Protein AF-R7SFI8-F1 (afdb_monomer_lite)

InterPro domains:
  IPR008906 HAT, C-terminal dimerisation domain [PF05699] (1-51)
  IPR012337 Ribonuclease H-like superfamily [SSF53098] (1-53)

S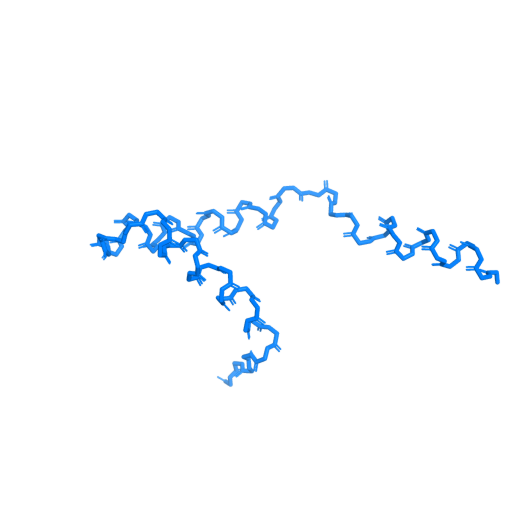equence (61 aa):
YPTLSRIALDILPIQASSVPCERLFSAAKEIATDKRARLSLVRFEQLQMLKHAWKPEVIDF

Organism: Coniophora puteana (strain RWD-64-598) (NCBI:txid741705)

pLDDT: mean 83.21, std 8.42, range [54.56, 93.56]

Foldseek 3Di:
DVVVVVVCVVPVPPDPDCVVVVVLVVVLCCCPPVVVVPDDPVVSVVVSVVCVVCVVVDDDD

Secondary structure (DSSP, 8-state):
-HHHHHHHHHHTTS-SSSHHHHHHHHHHHIIIIIT-----HHHHHHHHHHHHHHTTT----

Structure (mmCIF, N/CA/C/O backbone):
data_AF-R7SFI8-F1
#
_entry.id   AF-R7SFI8-F1
#
loop_
_atom_site.group_PDB
_atom_site.id
_atom_site.type_symbol
_atom_site.label_atom_id
_atom_site.label_alt_id
_atom_site.label_comp_id
_atom_site.label_asym_id
_atom_site.label_entity_id
_atom_site.label_seq_id
_atom_site.pdbx_PDB_ins_code
_atom_site.Cartn_x
_atom_site.Cartn_y
_atom_site.Cartn_z
_atom_site.occupancy
_atom_site.B_iso_or_equiv
_atom_site.auth_seq_id
_atom_site.auth_comp_id
_atom_site.auth_asym_id
_atom_site.auth_atom_id
_atom_site.pdbx_PDB_model_num
ATOM 1 N N . TYR A 1 1 ? -28.617 7.213 8.197 1.00 76.62 1 TYR A N 1
ATOM 2 C CA . TYR A 1 1 ? -28.395 7.847 6.881 1.00 76.62 1 TYR A CA 1
ATOM 3 C C . TYR A 1 1 ? -27.659 6.885 5.949 1.00 76.62 1 TYR A C 1
ATOM 5 O O . TYR A 1 1 ? -26.437 6.947 5.892 1.00 76.62 1 TYR A O 1
ATOM 13 N N . PRO A 1 2 ? -28.366 5.986 5.243 1.00 87.50 2 PRO A N 1
ATOM 14 C CA . PRO A 1 2 ? -27.736 4.926 4.440 1.00 87.50 2 PRO A CA 1
ATOM 15 C C . PRO A 1 2 ? -26.855 5.466 3.298 1.00 87.50 2 PRO A C 1
ATOM 17 O O . PRO A 1 2 ? -25.833 4.876 2.960 1.00 87.50 2 PRO A O 1
ATOM 20 N N . THR A 1 3 ? -27.212 6.622 2.735 1.00 90.31 3 THR A N 1
ATOM 21 C CA . THR A 1 3 ? -26.454 7.262 1.651 1.00 90.31 3 THR A CA 1
ATOM 22 C C . THR A 1 3 ? -25.164 7.907 2.154 1.00 90.31 3 THR A C 1
ATOM 24 O O . THR A 1 3 ? -24.105 7.703 1.570 1.00 90.31 3 THR A O 1
ATOM 27 N N . LEU A 1 4 ? -25.226 8.637 3.275 1.00 91.31 4 LEU A N 1
ATOM 28 C CA . LEU A 1 4 ? -24.046 9.272 3.873 1.00 91.31 4 LEU A CA 1
ATOM 29 C C . LEU A 1 4 ? -23.050 8.242 4.406 1.00 91.31 4 LEU A C 1
ATOM 31 O O . LEU A 1 4 ? -21.850 8.422 4.230 1.00 91.31 4 LEU A O 1
ATOM 35 N N . SER A 1 5 ? -23.525 7.145 5.008 1.00 91.81 5 SER A N 1
ATOM 36 C CA . SER A 1 5 ? -22.635 6.078 5.477 1.00 91.81 5 SER A CA 1
ATOM 37 C C . SER A 1 5 ? -21.889 5.404 4.328 1.00 91.81 5 SER A C 1
ATOM 39 O O . SER A 1 5 ? -20.718 5.083 4.477 1.00 91.81 5 SER A O 1
ATOM 41 N N . ARG A 1 6 ? -22.534 5.231 3.168 1.00 92.06 6 ARG A N 1
ATOM 42 C CA . ARG A 1 6 ? -21.889 4.668 1.976 1.00 92.06 6 ARG A CA 1
ATOM 43 C C . ARG A 1 6 ? -20.810 5.602 1.420 1.00 92.06 6 ARG A C 1
ATOM 45 O O . ARG A 1 6 ? -19.703 5.155 1.173 1.00 92.06 6 ARG A O 1
ATOM 52 N N . ILE A 1 7 ? -21.100 6.900 1.328 1.00 92.81 7 ILE A N 1
ATOM 53 C CA . ILE A 1 7 ? -20.120 7.909 0.894 1.00 92.81 7 ILE A CA 1
ATOM 54 C C . ILE A 1 7 ? -18.922 7.967 1.856 1.00 92.81 7 ILE A C 1
ATOM 56 O O . ILE A 1 7 ? -17.777 8.052 1.422 1.00 92.81 7 ILE A O 1
ATOM 60 N N . ALA A 1 8 ? -19.168 7.892 3.166 1.00 93.56 8 ALA A N 1
ATOM 61 C CA . ALA A 1 8 ? -18.102 7.896 4.163 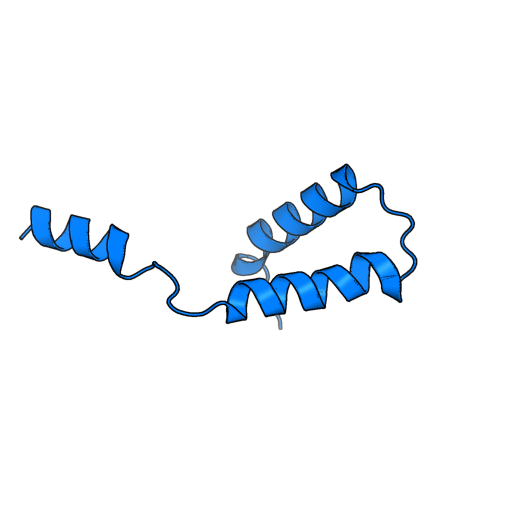1.00 93.56 8 ALA A CA 1
ATOM 62 C C . ALA A 1 8 ? -17.182 6.671 4.035 1.00 93.56 8 ALA A C 1
ATOM 64 O O . ALA A 1 8 ? -15.970 6.811 4.171 1.00 93.56 8 ALA A O 1
ATOM 65 N N . LEU A 1 9 ? -17.737 5.493 3.735 1.00 92.69 9 LEU A N 1
ATOM 66 C CA . LEU A 1 9 ? -16.952 4.277 3.503 1.00 92.69 9 LEU A CA 1
ATOM 67 C C . LEU A 1 9 ? -16.081 4.355 2.248 1.00 92.69 9 LEU A C 1
ATOM 69 O O . LEU A 1 9 ? -15.037 3.721 2.228 1.00 92.69 9 LEU A O 1
ATOM 73 N N . ASP A 1 10 ? -16.467 5.133 1.240 1.00 91.62 10 ASP A N 1
ATOM 74 C CA . ASP A 1 10 ? -15.654 5.301 0.033 1.00 91.62 10 ASP A CA 1
ATOM 75 C C . ASP A 1 10 ? -14.546 6.354 0.231 1.00 91.62 10 ASP A C 1
ATOM 77 O O . ASP A 1 10 ? -13.441 6.199 -0.282 1.00 91.62 10 ASP A O 1
ATOM 81 N N . ILE A 1 11 ? -14.824 7.425 0.987 1.00 92.19 11 ILE A N 1
ATOM 82 C CA . ILE A 1 11 ? -13.915 8.576 1.125 1.00 92.19 11 ILE A CA 1
ATOM 83 C C . ILE A 1 11 ? -12.909 8.402 2.266 1.00 92.19 11 ILE A C 1
ATOM 85 O O . ILE A 1 11 ? -11.734 8.722 2.104 1.00 92.19 11 ILE A O 1
ATOM 89 N N . LEU A 1 12 ? -13.349 7.926 3.434 1.00 91.00 12 LEU A N 1
ATOM 90 C CA . LEU A 1 12 ? -12.491 7.838 4.622 1.00 91.00 12 LEU A CA 1
ATOM 91 C C . LEU A 1 12 ? -11.288 6.885 4.469 1.00 91.00 12 LEU A C 1
ATOM 93 O O . LEU A 1 12 ? -10.252 7.180 5.066 1.00 91.00 12 LEU A O 1
ATOM 97 N N . PRO A 1 13 ? -11.360 5.782 3.695 1.00 90.56 13 PRO A N 1
ATOM 98 C CA . PRO A 1 13 ? -10.206 4.912 3.461 1.00 90.56 13 PRO A CA 1
ATOM 99 C C . PRO A 1 13 ? -9.214 5.443 2.424 1.00 90.56 13 PRO A C 1
ATOM 101 O O . PRO A 1 13 ? -8.221 4.774 2.148 1.00 90.56 13 PRO A O 1
ATOM 104 N N . ILE A 1 14 ? -9.476 6.595 1.798 1.00 89.62 14 ILE A N 1
ATOM 105 C CA . ILE A 1 14 ? -8.525 7.188 0.861 1.00 89.62 14 ILE A CA 1
ATOM 106 C C . ILE A 1 14 ? -7.338 7.708 1.666 1.00 89.62 14 ILE A C 1
ATOM 108 O O . ILE A 1 14 ? -7.440 8.644 2.460 1.00 89.62 14 ILE A O 1
ATOM 112 N N . GLN A 1 15 ? -6.181 7.100 1.438 1.00 88.31 15 GLN A N 1
ATOM 113 C CA . GLN A 1 15 ? -4.957 7.481 2.120 1.00 88.31 15 GLN A CA 1
ATOM 114 C C . GLN A 1 15 ? -4.510 8.876 1.681 1.00 88.31 15 GLN A C 1
ATOM 116 O O . GLN A 1 15 ? -4.201 9.113 0.518 1.00 88.31 15 GLN A O 1
ATOM 121 N N . ALA A 1 16 ? -4.440 9.798 2.642 1.00 88.69 16 ALA A N 1
ATOM 122 C CA . ALA A 1 16 ? -4.018 11.176 2.400 1.00 88.69 16 ALA A CA 1
ATOM 123 C C . ALA A 1 16 ? -2.502 11.324 2.169 1.00 88.69 16 ALA A C 1
ATOM 125 O O . ALA A 1 16 ? -2.047 12.375 1.727 1.00 88.69 16 ALA A O 1
ATOM 126 N N . SER A 1 17 ? -1.706 10.299 2.494 1.00 91.19 17 SER A N 1
ATOM 127 C CA . SER A 1 17 ? -0.245 10.338 2.415 1.00 91.19 17 SER A CA 1
ATOM 128 C C . SER A 1 17 ? 0.324 9.226 1.536 1.00 91.19 17 SER A C 1
ATOM 130 O O . SER A 1 17 ? -0.230 8.131 1.444 1.00 91.19 17 SER A O 1
ATOM 132 N N . SER A 1 18 ? 1.485 9.496 0.931 1.00 88.44 18 SER A N 1
ATOM 133 C CA . SER A 1 18 ? 2.273 8.537 0.141 1.00 88.44 18 SER A CA 1
ATOM 134 C C . SER A 1 18 ? 3.055 7.532 0.992 1.00 88.44 18 SER A C 1
ATOM 136 O O . SER A 1 18 ? 3.642 6.598 0.448 1.00 88.44 18 SER A O 1
ATOM 138 N N . VAL A 1 19 ? 3.045 7.676 2.321 1.00 86.31 19 VAL A N 1
ATOM 139 C CA . VAL A 1 19 ? 3.807 6.843 3.270 1.00 86.31 19 VAL A CA 1
ATOM 140 C C . VAL A 1 19 ? 3.607 5.330 3.065 1.00 86.31 19 VAL A C 1
ATOM 142 O O . VAL A 1 19 ? 4.593 4.589 3.126 1.00 86.31 19 VAL A O 1
ATOM 145 N N . PRO A 1 20 ? 2.388 4.814 2.802 1.00 84.06 20 PRO A N 1
ATOM 146 C CA . PRO A 1 20 ? 2.195 3.391 2.527 1.00 84.06 20 PRO A CA 1
ATOM 147 C C . PRO A 1 20 ? 2.918 2.941 1.254 1.00 84.06 20 PRO A C 1
ATOM 149 O O . PRO A 1 20 ? 3.534 1.874 1.249 1.00 84.06 20 PRO A O 1
ATOM 152 N N . CYS A 1 21 ? 2.892 3.768 0.206 1.00 84.94 21 CYS A N 1
ATOM 153 C CA . CYS A 1 21 ? 3.575 3.507 -1.058 1.00 84.94 21 CYS A CA 1
ATOM 154 C C . CYS A 1 21 ? 5.095 3.546 -0.876 1.00 84.94 21 CYS A C 1
ATOM 156 O O . CYS A 1 21 ? 5.789 2.634 -1.313 1.00 84.94 21 CYS A O 1
ATOM 158 N N . GLU A 1 22 ? 5.624 4.544 -0.168 1.00 88.38 22 GLU A N 1
ATOM 159 C CA . GLU A 1 22 ? 7.059 4.657 0.127 1.00 88.38 22 GLU A CA 1
ATOM 160 C C . GLU A 1 22 ? 7.574 3.463 0.932 1.00 88.38 22 GLU A C 1
ATOM 162 O O . GLU A 1 22 ? 8.631 2.904 0.623 1.00 88.38 22 GLU A O 1
ATOM 167 N N . ARG A 1 23 ? 6.805 3.014 1.932 1.00 86.31 23 ARG A N 1
ATOM 168 C CA . ARG A 1 23 ? 7.136 1.822 2.720 1.00 86.31 23 ARG A CA 1
ATOM 169 C C . ARG A 1 23 ? 7.113 0.563 1.859 1.00 86.31 23 ARG A C 1
ATOM 171 O O . ARG A 1 23 ? 8.005 -0.275 2.000 1.00 86.31 23 ARG A O 1
ATOM 178 N N . LEU A 1 24 ? 6.123 0.436 0.972 1.00 85.69 24 LEU A N 1
ATOM 179 C CA . LEU A 1 24 ? 6.041 -0.670 0.021 1.00 85.69 24 LEU A CA 1
ATOM 180 C C . LEU A 1 24 ? 7.279 -0.680 -0.877 1.00 85.69 24 LEU A C 1
ATOM 182 O O . LEU A 1 24 ? 7.973 -1.689 -0.898 1.00 85.69 24 LEU A O 1
ATOM 186 N N . PHE A 1 25 ? 7.617 0.435 -1.531 1.00 84.38 25 PHE A N 1
ATOM 187 C CA . PHE A 1 25 ? 8.773 0.529 -2.429 1.00 84.38 25 PHE A CA 1
ATOM 188 C C . PHE A 1 25 ? 10.113 0.323 -1.721 1.00 84.38 25 PHE A C 1
ATOM 190 O O . PHE A 1 25 ? 10.991 -0.346 -2.262 1.00 84.38 25 PHE A O 1
ATOM 197 N N . SER A 1 26 ? 10.260 0.826 -0.495 1.00 85.75 26 SER A N 1
ATOM 198 C CA . SER A 1 26 ? 11.465 0.616 0.316 1.00 85.75 26 SER A CA 1
ATOM 199 C C . SER A 1 26 ? 11.670 -0.866 0.640 1.00 85.75 26 SER A C 1
ATOM 201 O O . SER A 1 26 ? 12.761 -1.395 0.446 1.00 85.75 26 SER A O 1
ATOM 203 N N . ALA A 1 27 ? 10.609 -1.571 1.047 1.00 82.75 27 ALA A N 1
ATOM 204 C CA . ALA A 1 27 ? 10.668 -3.015 1.280 1.00 82.75 27 ALA A CA 1
ATOM 205 C C . ALA A 1 27 ? 10.840 -3.815 -0.026 1.00 82.75 27 ALA A C 1
ATOM 207 O O . ALA A 1 27 ? 11.458 -4.880 -0.040 1.00 82.75 27 ALA A O 1
ATOM 208 N N . ALA A 1 28 ? 10.287 -3.316 -1.133 1.00 82.62 28 ALA A N 1
ATOM 209 C CA . ALA A 1 28 ? 10.438 -3.920 -2.449 1.00 82.62 28 ALA A CA 1
ATOM 210 C C . ALA A 1 28 ? 11.896 -3.846 -2.930 1.00 82.62 28 ALA A C 1
ATOM 212 O O . ALA A 1 28 ? 12.410 -4.828 -3.465 1.00 82.62 28 ALA A O 1
ATOM 213 N N . LYS A 1 29 ? 12.574 -2.717 -2.689 1.00 82.06 29 LYS A N 1
ATOM 214 C CA . LYS A 1 29 ? 13.992 -2.517 -3.010 1.00 82.06 29 LYS A CA 1
ATOM 215 C C . LYS A 1 29 ? 14.874 -3.590 -2.370 1.00 82.06 29 LYS A C 1
ATOM 217 O O . LYS A 1 29 ? 15.678 -4.199 -3.065 1.00 82.06 29 LYS A O 1
ATOM 222 N N . GLU A 1 30 ? 14.654 -3.910 -1.097 1.00 79.62 30 GLU A N 1
ATOM 223 C CA . GLU A 1 30 ? 15.430 -4.944 -0.396 1.00 79.62 30 GLU A CA 1
ATOM 224 C C . GLU A 1 30 ? 15.358 -6.315 -1.108 1.00 79.62 30 GLU A C 1
ATOM 226 O O . GLU A 1 30 ? 16.356 -7.023 -1.254 1.00 79.62 30 GLU A O 1
ATOM 231 N N . ILE A 1 31 ? 14.171 -6.682 -1.601 1.00 74.62 31 ILE A N 1
ATOM 232 C CA . ILE A 1 31 ? 13.926 -7.959 -2.290 1.00 74.62 31 ILE A CA 1
ATOM 233 C C . ILE A 1 31 ? 14.445 -7.920 -3.737 1.00 74.62 31 ILE A C 1
ATOM 235 O O . ILE A 1 31 ? 14.991 -8.912 -4.223 1.00 74.62 31 ILE A O 1
ATOM 239 N N . ALA A 1 32 ? 14.282 -6.790 -4.429 1.00 74.75 32 ALA A N 1
ATOM 240 C CA . ALA A 1 32 ? 14.663 -6.634 -5.829 1.00 74.75 32 ALA A CA 1
ATOM 241 C C . ALA A 1 32 ? 16.181 -6.491 -6.022 1.00 74.75 32 ALA A C 1
ATOM 243 O O . ALA A 1 32 ? 16.753 -7.153 -6.890 1.00 74.75 32 ALA A O 1
ATOM 244 N N . THR A 1 33 ? 16.835 -5.631 -5.234 1.00 70.50 33 THR A N 1
ATOM 245 C CA . THR A 1 33 ? 18.240 -5.242 -5.440 1.00 70.50 33 THR A CA 1
ATOM 246 C C . THR A 1 33 ? 19.168 -5.830 -4.389 1.00 70.50 33 THR A C 1
ATOM 248 O O . THR A 1 33 ? 20.180 -6.435 -4.746 1.00 70.50 33 THR A O 1
ATOM 251 N N . ASP A 1 34 ? 18.825 -5.705 -3.106 1.00 67.44 34 ASP A N 1
ATOM 252 C CA . ASP A 1 34 ? 19.799 -5.914 -2.024 1.00 67.44 34 ASP A CA 1
ATOM 253 C C . ASP A 1 34 ? 20.064 -7.402 -1.776 1.00 67.44 34 ASP A C 1
ATOM 255 O O . ASP A 1 34 ? 21.212 -7.818 -1.622 1.00 67.44 34 ASP A O 1
ATOM 259 N N . LYS A 1 35 ? 19.024 -8.239 -1.870 1.00 72.44 35 LYS A N 1
ATOM 260 C CA . LYS A 1 35 ? 19.156 -9.705 -1.802 1.00 72.44 35 LYS A CA 1
ATOM 261 C C . LYS A 1 35 ? 19.592 -10.353 -3.124 1.00 72.44 35 LYS A C 1
ATOM 263 O O . LYS A 1 35 ? 19.670 -11.576 -3.196 1.00 72.44 35 LYS A O 1
ATOM 268 N N . ARG A 1 36 ? 19.881 -9.560 -4.173 1.00 64.56 36 ARG A N 1
ATOM 269 C CA . ARG A 1 36 ? 20.294 -10.016 -5.523 1.00 64.56 36 ARG A CA 1
ATOM 270 C C . ARG A 1 36 ? 19.443 -11.170 -6.074 1.00 64.56 36 ARG A C 1
ATOM 272 O O . ARG A 1 36 ? 19.959 -12.062 -6.745 1.00 64.56 36 ARG A O 1
ATOM 279 N N . ALA A 1 37 ? 18.134 -11.149 -5.832 1.00 69.06 37 ALA A N 1
ATOM 280 C CA . ALA A 1 37 ? 17.264 -12.303 -6.059 1.00 69.06 37 ALA A CA 1
ATOM 281 C C . ALA A 1 37 ? 17.077 -12.700 -7.543 1.00 69.06 37 ALA A C 1
ATOM 283 O O . ALA A 1 37 ? 16.424 -13.703 -7.815 1.00 69.06 37 ALA A O 1
ATOM 284 N N . ARG A 1 38 ? 17.629 -11.939 -8.511 1.00 73.69 38 ARG A N 1
ATOM 285 C CA . ARG A 1 38 ? 17.476 -12.146 -9.973 1.00 73.69 38 ARG A CA 1
ATOM 286 C C . ARG A 1 38 ? 16.029 -12.489 -10.370 1.00 73.69 38 ARG A C 1
ATOM 288 O O . ARG A 1 38 ? 15.782 -13.316 -11.246 1.00 73.69 38 ARG A O 1
ATOM 295 N N . LEU A 1 39 ? 15.064 -11.860 -9.702 1.00 79.56 39 LEU A N 1
ATOM 296 C CA . LEU A 1 39 ? 13.646 -12.052 -9.970 1.00 79.56 39 LEU A CA 1
ATOM 297 C C . LEU A 1 39 ? 13.268 -11.271 -11.229 1.00 79.56 39 LEU A C 1
ATOM 299 O O . LEU A 1 39 ? 13.572 -10.088 -11.359 1.00 79.56 39 LEU A O 1
ATOM 303 N N . SER A 1 40 ? 12.575 -11.930 -12.154 1.00 83.38 40 SER A N 1
ATOM 304 C CA . SER A 1 40 ? 11.878 -11.244 -13.244 1.00 83.38 40 SER A CA 1
ATOM 305 C C . SER A 1 40 ? 10.805 -10.311 -12.673 1.00 83.38 40 SER A C 1
ATOM 307 O O . SER A 1 40 ? 10.141 -10.699 -11.708 1.00 83.38 40 SER A O 1
ATOM 309 N N . LEU A 1 41 ? 10.560 -9.166 -13.318 1.00 83.19 41 LEU A N 1
ATOM 310 C CA . LEU A 1 41 ? 9.564 -8.166 -12.894 1.00 83.19 41 LEU A CA 1
ATOM 311 C C . LEU A 1 41 ? 8.187 -8.777 -12.576 1.00 83.19 41 LEU A C 1
ATOM 313 O O . LEU A 1 41 ? 7.615 -8.482 -11.533 1.00 83.19 41 LEU A O 1
ATOM 317 N N . VAL A 1 42 ? 7.715 -9.710 -13.408 1.00 87.19 42 VAL A N 1
ATOM 318 C CA . VAL A 1 42 ? 6.416 -10.387 -13.233 1.00 87.19 42 VAL A CA 1
ATOM 319 C C . VAL A 1 42 ? 6.355 -11.198 -11.933 1.00 87.19 42 VAL A C 1
ATOM 321 O O . VAL A 1 42 ? 5.415 -11.074 -11.156 1.00 87.19 42 VAL A O 1
ATOM 324 N N . ARG A 1 43 ? 7.381 -12.015 -11.655 1.00 83.94 43 ARG A N 1
ATOM 325 C CA . ARG A 1 43 ? 7.445 -12.801 -10.407 1.00 83.94 43 ARG A CA 1
ATOM 326 C C . ARG A 1 43 ? 7.573 -11.903 -9.183 1.00 83.94 43 ARG A C 1
ATOM 328 O O . ARG A 1 43 ? 7.024 -12.216 -8.136 1.00 83.94 43 ARG A O 1
ATOM 335 N N . PHE A 1 44 ? 8.303 -10.801 -9.307 1.00 85.44 44 PHE A N 1
ATOM 336 C CA . PHE A 1 44 ? 8.453 -9.843 -8.222 1.00 85.44 44 PHE A CA 1
ATOM 337 C C . PHE A 1 44 ? 7.118 -9.185 -7.851 1.00 85.44 44 PHE A C 1
ATOM 339 O O . PHE A 1 44 ? 6.776 -9.128 -6.672 1.00 85.44 44 PHE A O 1
ATOM 346 N N . GLU A 1 45 ? 6.340 -8.759 -8.845 1.00 87.12 45 GLU A N 1
ATOM 347 C CA . GLU A 1 45 ? 4.998 -8.207 -8.645 1.00 87.12 45 GLU A CA 1
ATOM 348 C C . GLU A 1 45 ? 4.066 -9.223 -7.972 1.00 87.12 45 GLU A C 1
ATOM 350 O O . GLU A 1 45 ? 3.469 -8.925 -6.937 1.00 87.12 45 GLU A O 1
ATOM 355 N N . GLN A 1 46 ? 4.020 -10.456 -8.486 1.00 89.75 46 GLN A N 1
ATOM 356 C CA . GLN A 1 46 ? 3.221 -11.538 -7.902 1.00 89.75 46 GLN A CA 1
ATOM 357 C C . GLN A 1 46 ? 3.581 -11.797 -6.432 1.00 89.75 46 GLN A C 1
ATOM 359 O O . GLN A 1 46 ? 2.692 -11.955 -5.596 1.00 89.75 46 GLN A O 1
ATOM 364 N N . LEU A 1 47 ? 4.875 -11.794 -6.095 1.00 86.94 47 LEU A N 1
ATOM 365 C CA . LEU A 1 47 ? 5.343 -11.982 -4.721 1.00 86.94 47 LEU A CA 1
ATOM 366 C C . LEU A 1 47 ? 4.963 -10.815 -3.802 1.00 86.94 47 LEU A C 1
ATOM 368 O O . LEU A 1 47 ? 4.598 -11.053 -2.652 1.00 86.94 47 LEU A O 1
ATOM 372 N N . GLN A 1 48 ? 5.018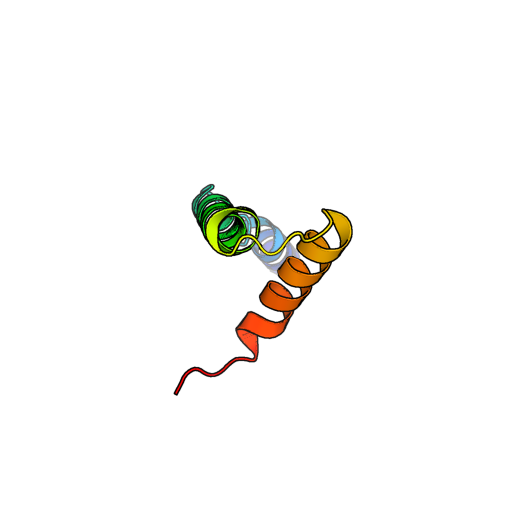 -9.568 -4.278 1.00 87.38 48 GLN A N 1
ATOM 373 C CA . GLN A 1 48 ? 4.576 -8.417 -3.480 1.00 87.38 48 GLN A CA 1
ATOM 374 C C . GLN A 1 48 ? 3.065 -8.440 -3.235 1.00 87.38 48 GLN A C 1
ATOM 376 O O . GLN A 1 48 ? 2.629 -8.166 -2.116 1.00 87.38 48 GLN A O 1
ATOM 381 N N . MET A 1 49 ? 2.274 -8.822 -4.242 1.00 88.44 49 MET A N 1
ATOM 382 C CA . MET A 1 49 ? 0.823 -8.974 -4.108 1.00 88.44 49 MET A CA 1
ATOM 383 C C . MET A 1 49 ? 0.472 -10.085 -3.114 1.00 88.44 49 MET A C 1
ATOM 385 O O . MET A 1 49 ? -0.340 -9.865 -2.217 1.00 88.44 49 MET A O 1
ATOM 389 N N . LEU A 1 50 ? 1.145 -11.240 -3.201 1.00 88.69 50 LEU A N 1
ATOM 390 C CA . LEU A 1 50 ? 0.974 -12.343 -2.252 1.00 88.69 50 LEU A CA 1
ATOM 391 C C . LEU A 1 50 ? 1.342 -11.916 -0.824 1.00 88.69 50 LEU A C 1
ATOM 393 O O . LEU A 1 50 ? 0.575 -12.136 0.109 1.00 88.69 50 LEU A O 1
ATOM 397 N N . LYS A 1 51 ? 2.484 -11.235 -0.658 1.00 86.19 51 LYS A N 1
ATOM 398 C CA . LYS A 1 51 ? 2.928 -10.695 0.634 1.00 86.19 51 LYS A CA 1
ATOM 399 C C . LYS A 1 51 ? 1.897 -9.738 1.231 1.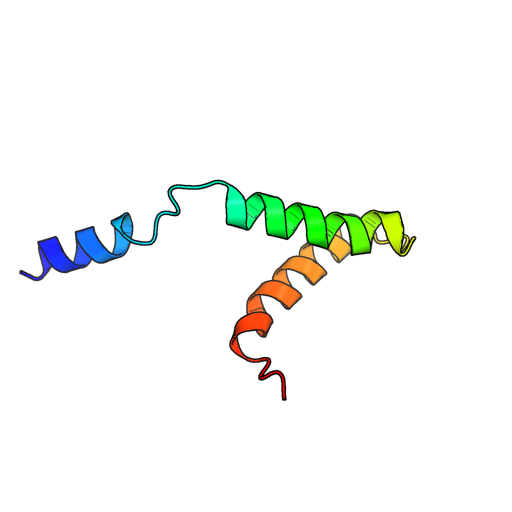00 86.19 51 LYS A C 1
ATOM 401 O O . LYS A 1 51 ? 1.651 -9.789 2.431 1.00 86.19 51 LYS A O 1
ATOM 406 N N . HIS A 1 52 ? 1.324 -8.847 0.422 1.00 85.56 52 HIS A N 1
ATOM 407 C CA . HIS A 1 52 ? 0.310 -7.907 0.892 1.00 85.56 52 HIS A CA 1
ATOM 408 C C . HIS A 1 52 ? -0.991 -8.618 1.283 1.00 85.56 52 HIS A C 1
ATOM 410 O O . HIS A 1 52 ? -1.528 -8.329 2.350 1.00 85.56 52 HIS A O 1
ATOM 416 N N . ALA A 1 53 ? -1.450 -9.567 0.463 1.00 88.19 53 ALA A N 1
ATOM 417 C CA . ALA A 1 53 ? -2.669 -10.333 0.708 1.00 88.19 53 ALA A CA 1
ATOM 418 C C . ALA A 1 53 ? -2.591 -11.171 1.992 1.00 88.19 53 ALA A C 1
ATOM 420 O O . ALA A 1 53 ? -3.577 -11.266 2.712 1.00 88.19 53 ALA A O 1
ATOM 421 N N . TRP A 1 54 ? -1.424 -11.746 2.295 1.00 86.75 54 TRP A N 1
ATOM 422 C CA . TRP A 1 54 ? -1.235 -12.607 3.469 1.00 86.75 54 TRP A CA 1
ATOM 423 C C . TRP A 1 54 ? -0.867 -11.833 4.738 1.00 86.75 54 TRP A C 1
ATOM 425 O O . TRP A 1 54 ? -1.020 -12.347 5.839 1.00 86.75 54 TRP A O 1
ATOM 435 N N . LYS A 1 55 ? -0.424 -10.575 4.620 1.00 82.25 55 LYS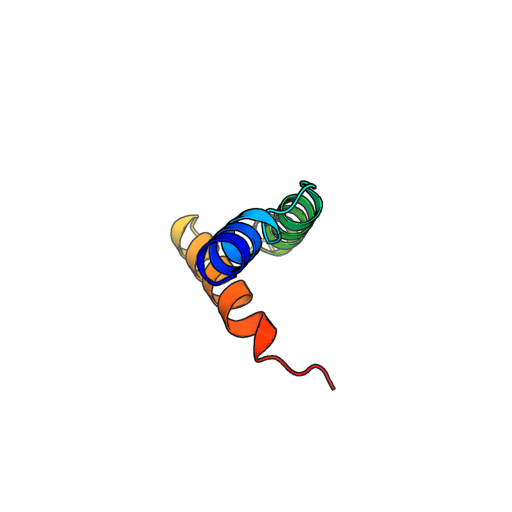 A N 1
ATOM 436 C CA . LYS A 1 55 ? -0.063 -9.724 5.763 1.00 82.25 55 LYS A CA 1
ATOM 437 C C . LYS A 1 55 ? -1.104 -9.671 6.903 1.00 82.25 55 LYS A C 1
ATOM 439 O O . LYS A 1 55 ? -0.662 -9.700 8.046 1.00 82.25 55 LYS A O 1
ATOM 444 N N . PRO A 1 56 ? -2.426 -9.556 6.664 1.00 80.75 56 PRO A N 1
ATOM 445 C CA . PRO A 1 56 ? -3.410 -9.554 7.751 1.00 80.75 56 PRO A CA 1
ATOM 446 C C . PRO A 1 56 ? -3.559 -10.907 8.468 1.00 80.75 56 PRO A C 1
ATOM 448 O O . PRO A 1 56 ? -4.048 -10.927 9.592 1.00 80.75 56 PRO A O 1
ATOM 451 N N . GLU A 1 57 ? -3.147 -12.016 7.845 1.00 76.06 57 GLU A N 1
ATOM 452 C CA . GLU A 1 57 ? -3.256 -13.377 8.399 1.00 76.06 57 GLU A CA 1
ATOM 453 C C . GLU A 1 57 ? -1.996 -13.816 9.163 1.00 76.06 57 GLU A C 1
ATOM 455 O O . GLU A 1 57 ? -2.036 -14.775 9.933 1.00 76.06 57 GLU A O 1
ATOM 460 N N . VAL A 1 58 ? -0.872 -13.115 8.984 1.00 73.44 58 VAL A N 1
ATOM 461 C CA . VAL A 1 58 ? 0.372 -13.395 9.710 1.00 73.44 58 VAL A CA 1
ATOM 462 C C . VAL A 1 58 ? 0.297 -12.774 11.106 1.00 73.44 58 VAL A C 1
ATOM 464 O O . VAL A 1 58 ? 0.467 -11.567 11.276 1.00 73.44 58 VAL A O 1
ATOM 467 N N . ILE A 1 59 ? 0.049 -13.615 12.109 1.00 67.88 59 ILE A N 1
ATOM 468 C CA . ILE A 1 59 ? 0.193 -13.276 13.529 1.00 67.88 59 ILE A CA 1
ATOM 469 C C . ILE A 1 59 ? 1.677 -13.443 13.884 1.00 67.88 59 ILE A C 1
ATOM 471 O O . ILE A 1 59 ? 2.192 -14.559 13.855 1.00 67.88 59 ILE A O 1
ATOM 475 N N . ASP A 1 60 ? 2.364 -12.338 14.172 1.00 62.69 60 ASP A N 1
ATOM 476 C CA . ASP A 1 60 ? 3.746 -12.344 14.675 1.00 62.69 60 ASP A CA 1
ATOM 477 C C . ASP A 1 60 ? 3.701 -12.627 16.191 1.00 62.69 60 ASP A C 1
ATOM 479 O O . ASP A 1 60 ? 3.014 -11.903 16.919 1.00 62.69 60 ASP A O 1
ATOM 483 N N . PHE A 1 61 ? 4.355 -13.701 16.647 1.00 54.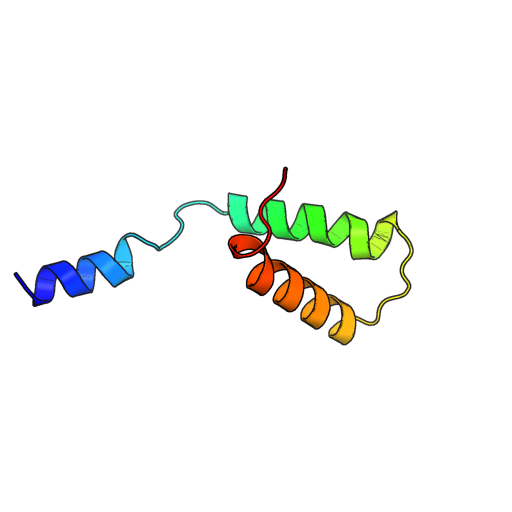56 61 PHE A N 1
ATOM 484 C CA . PHE A 1 61 ? 4.466 -14.089 18.064 1.00 54.56 61 PHE A CA 1
ATOM 485 C C . PHE A 1 61 ? 5.752 -13.552 18.696 1.00 54.56 61 PHE A C 1
ATOM 487 O O . PHE A 1 61 ? 6.799 -13.577 18.010 1.00 54.56 61 PHE A O 1
#

Radius of gyration: 16.48 Å; chains: 1; bounding box: 49×25×31 Å